Protein 5EM0 (pdb70)

Structure (mmCIF, N/CA/C/O backbone):
data_5EM0
#
_entry.id   5EM0
#
_cell.length_a   58.107
_cell.length_b   59.180
_cell.length_c   32.578
_cell.angle_alpha   90.000
_cell.angle_beta   90.000
_cell.angle_gamma   90.000
#
_symmetry.space_group_name_H-M   'P 21 21 2'
#
loop_
_entity.id
_entity.type
_entity.pdbx_description
1 polymer 'Pollen allergen Art v 4.01'
2 non-polymer '4-(2-HYDROXYETHYL)-1-PIPERAZINE ETHANESULFONIC ACID'
3 non-polymer 'SODIUM ION'
4 water water
#
loop_
_atom_site.group_PDB
_atom_site.id
_atom_site.type_symbol
_atom_site.label_atom_id
_atom_site.label_alt_id
_atom_site.label_comp_id
_atom_site.label_asym_id
_atom_site.label_entity_id
_atom_site.label_seq_id
_atom_site.pdbx_PDB_ins_code
_atom_site.Cartn_x
_atom_site.Cartn_y
_atom_site.Cartn_z
_atom_site.occupancy
_atom_site.B_iso_or_equiv
_atom_site.auth_seq_id
_atom_site.auth_comp_id
_atom_site.auth_asym_id
_atom_site.auth_atom_id
_atom_site.pdbx_PDB_model_num
ATOM 1 N N . SER A 1 2 ? 15.171 -11.509 16.086 1.00 32.83 -1 SER A N 1
ATOM 2 C CA . SER A 1 2 ? 14.186 -11.851 15.013 1.00 28.88 -1 SER A CA 1
ATOM 3 C C . SER A 1 2 ? 14.810 -12.781 13.976 1.00 24.45 -1 SER A C 1
ATOM 4 O O . SER A 1 2 ? 15.990 -12.698 13.671 1.00 28.73 -1 SER A O 1
ATOM 7 N N . GLY A 1 3 ? 13.993 -13.689 13.470 1.00 19.10 0 GLY A N 1
ATOM 8 C CA . GLY A 1 3 ? 14.408 -14.648 12.484 1.00 16.35 0 GLY A CA 1
ATOM 9 C C . GLY A 1 3 ? 13.973 -14.319 11.049 1.00 15.09 0 GLY A C 1
ATOM 10 O O . GLY A 1 3 ? 14.083 -15.177 10.206 1.00 13.55 0 GLY A O 1
ATOM 11 N N . SER A 1 4 ? 13.519 -13.085 10.789 1.00 14.23 2 SER A N 1
ATOM 12 C CA . SER A 1 4 ? 12.960 -12.744 9.476 1.00 14.33 2 SER A CA 1
ATOM 13 C C . SER A 1 4 ? 13.183 -11.291 9.205 1.00 13.48 2 SER A C 1
ATOM 14 O O . SER A 1 4 ? 12.860 -10.412 10.051 1.00 15.20 2 SER A O 1
ATOM 17 N N . TRP A 1 5 ? 13.645 -10.964 7.979 1.00 12.44 3 TRP A N 1
ATOM 18 C CA . TRP A 1 5 ? 13.733 -9.585 7.560 1.00 12.67 3 TRP A CA 1
ATOM 19 C C . TRP A 1 5 ? 12.368 -8.954 7.468 1.00 13.33 3 TRP A C 1
ATOM 20 O O . TRP A 1 5 ? 12.284 -7.737 7.588 1.00 14.00 3 TRP A O 1
ATOM 31 N N . GLN A 1 6 ? 11.325 -9.733 7.274 1.00 14.06 4 GLN A N 1
ATOM 32 C CA . GLN A 1 6 ? 9.977 -9.187 7.250 1.00 15.71 4 GLN A CA 1
ATOM 33 C C . GLN A 1 6 ? 9.593 -8.533 8.563 1.00 15.86 4 GLN A C 1
ATOM 34 O O . GLN A 1 6 ? 8.827 -7.530 8.580 1.00 15.78 4 GLN A O 1
ATOM 40 N N . THR A 1 7 ? 10.099 -9.006 9.693 1.00 17.53 5 THR A N 1
ATOM 41 C CA . THR A 1 7 ? 9.776 -8.391 10.980 1.00 17.75 5 THR A CA 1
ATOM 42 C C . THR A 1 7 ? 10.289 -7.004 11.071 1.00 16.27 5 THR A C 1
ATOM 43 O O . THR A 1 7 ? 9.681 -6.191 11.718 1.00 17.68 5 THR A O 1
ATOM 47 N N . TYR A 1 8 ? 11.455 -6.728 10.479 1.00 15.36 6 TYR A N 1
ATOM 48 C CA . TYR A 1 8 ? 11.980 -5.461 10.472 1.00 15.93 6 TYR A CA 1
ATOM 49 C C . TYR A 1 8 ? 11.081 -4.509 9.729 1.00 15.74 6 TYR A C 1
ATOM 50 O O . TYR A 1 8 ? 10.924 -3.340 10.090 1.00 17.54 6 TYR A O 1
ATOM 59 N N . VAL A 1 9 ? 10.563 -4.953 8.582 1.00 13.91 7 VAL A N 1
ATOM 60 C CA . VAL A 1 9 ? 9.637 -4.104 7.869 1.00 13.66 7 VAL A CA 1
ATOM 61 C C . VAL A 1 9 ? 8.407 -3.825 8.684 1.00 13.43 7 VAL A C 1
ATOM 62 O O . VAL A 1 9 ? 8.007 -2.675 8.851 1.00 14.31 7 VAL A O 1
ATOM 66 N N . ASP A 1 10 ? 7.807 -4.860 9.213 1.00 14.26 8 ASP A N 1
ATOM 67 C CA . ASP A 1 10 ? 6.558 -4.741 9.947 1.00 16.85 8 ASP A CA 1
ATOM 68 C C . ASP A 1 10 ? 6.789 -3.959 11.249 1.00 17.48 8 ASP A C 1
ATOM 69 O O . ASP A 1 10 ? 5.985 -3.053 11.566 1.00 21.65 8 ASP A O 1
ATOM 74 N N . ASP A 1 11 ? 7.837 -4.228 11.998 1.00 16.98 9 ASP A N 1
ATOM 75 C CA A ASP A 1 11 ? 7.874 -3.602 13.298 0.50 18.23 9 ASP A CA 1
ATOM 76 C CA B ASP A 1 11 ? 8.143 -3.689 13.380 0.50 17.92 9 ASP A CA 1
ATOM 77 C C . ASP A 1 11 ? 8.701 -2.305 13.335 1.00 17.82 9 ASP A C 1
ATOM 78 O O . ASP A 1 11 ? 8.567 -1.501 14.321 1.00 19.10 9 ASP A O 1
ATOM 87 N N . HIS A 1 12 ? 9.510 -2.014 12.335 1.00 15.87 10 HIS A N 1
ATOM 88 C CA . HIS A 1 12 ? 10.339 -0.809 12.327 1.00 15.48 10 HIS A CA 1
ATOM 89 C C . HIS A 1 12 ? 9.994 0.161 11.203 1.00 15.11 10 HIS A C 1
ATOM 90 O O . HIS A 1 12 ? 10.379 1.328 11.288 1.00 17.64 10 HIS A O 1
ATOM 97 N N . LEU A 1 13 ? 9.337 -0.270 10.109 1.00 12.21 11 LEU A N 1
ATOM 98 C CA . LEU A 1 13 ? 9.028 0.625 9.016 1.00 11.94 11 LEU A CA 1
ATOM 99 C C . LEU A 1 13 ? 7.535 0.917 8.867 1.00 11.67 11 LEU A C 1
ATOM 100 O O . LEU A 1 13 ? 7.205 2.012 8.575 1.00 12.53 11 LEU A O 1
ATOM 105 N N . MET A 1 14 ? 6.688 -0.089 9.092 1.00 11.73 12 MET A N 1
ATOM 106 C CA . MET A 1 14 ? 5.282 0.025 8.778 1.00 11.95 12 MET A CA 1
ATOM 107 C C . MET A 1 14 ? 4.428 0.236 10.055 1.00 12.85 12 MET A C 1
ATOM 108 O O . MET A 1 14 ? 3.186 0.295 10.007 1.00 15.47 12 MET A O 1
ATOM 123 N N . ASP A 1 16 ? 2.868 2.253 13.491 1.00 15.76 14 ASP A N 1
ATOM 124 C CA . ASP A 1 16 ? 2.252 3.549 13.742 1.00 16.08 14 ASP A CA 1
ATOM 125 C C . ASP A 1 16 ? 3.286 4.564 14.116 1.00 15.99 14 ASP A C 1
ATOM 126 O O . ASP A 1 16 ? 4.050 4.359 15.066 1.00 19.64 14 ASP A O 1
ATOM 131 N N . ILE A 1 17 ? 3.380 5.665 13.380 1.00 15.81 15 ILE A N 1
ATOM 132 C CA . ILE A 1 17 ? 4.439 6.623 13.609 1.00 16.94 15 ILE A CA 1
ATOM 133 C C . ILE A 1 17 ? 4.141 7.508 14.830 1.00 18.29 15 ILE A C 1
ATOM 134 O O . ILE A 1 17 ? 3.213 8.335 14.822 1.00 19.24 15 ILE A O 1
ATOM 139 N N . GLU A 1 18 ? 4.932 7.303 15.878 1.00 20.33 16 GLU A N 1
ATOM 140 C CA . GLU A 1 18 ? 4.827 8.067 17.141 1.00 22.05 16 GLU A CA 1
ATOM 141 C C . GLU A 1 18 ? 3.441 8.103 17.757 1.00 23.96 16 GLU A C 1
ATOM 142 O O . GLU A 1 18 ? 3.111 9.033 18.495 1.00 26.73 16 GLU A O 1
ATOM 148 N N . GLY A 1 19 ? 2.639 7.077 17.528 1.00 23.92 17 GLY A N 1
ATOM 149 C CA . GLY A 1 19 ? 1.279 7.055 18.048 1.00 26.71 17 GLY A CA 1
ATOM 150 C C . GLY A 1 19 ? 0.299 8.045 17.419 1.00 27.73 17 GLY A C 1
ATOM 151 O O . GLY A 1 19 ? -0.797 8.276 17.964 1.00 29.98 17 GLY A O 1
ATOM 152 N N . THR A 1 20 ? 0.626 8.601 16.256 1.00 27.21 18 THR A N 1
ATOM 153 C CA . THR A 1 20 ? -0.246 9.523 15.502 1.00 26.14 18 THR A CA 1
ATOM 154 C C . THR A 1 20 ? -1.348 8.808 14.691 1.00 25.59 18 THR A C 1
ATOM 155 O O . THR A 1 20 ? -2.270 9.476 14.127 1.00 26.00 18 THR A O 1
ATOM 159 N N . GLY A 1 21 ? -1.262 7.477 14.563 1.00 21.84 19 GLY A N 1
ATOM 160 C CA . GLY A 1 21 ? -2.155 6.729 13.710 1.00 20.91 19 GLY A CA 1
ATOM 161 C C . GLY A 1 21 ? -1.770 6.752 12.240 1.00 19.73 19 GLY A C 1
ATOM 162 O O . GLY A 1 21 ? -2.440 6.090 11.428 1.00 23.17 19 GLY A O 1
ATOM 163 N N . GLN A 1 22 ? -0.700 7.481 11.886 1.00 18.23 20 GLN A N 1
ATOM 164 C CA . GLN A 1 22 ? -0.213 7.560 10.519 1.00 17.18 20 GLN A CA 1
ATOM 165 C C . GLN A 1 22 ? 0.863 6.496 10.278 1.00 15.66 20 GLN A C 1
ATOM 166 O O . GLN A 1 22 ? 1.561 6.044 11.179 1.00 16.29 20 GLN A O 1
ATOM 172 N N . HIS A 1 23 ? 0.989 6.094 9.007 1.00 14.88 21 HIS A N 1
ATOM 173 C CA . HIS A 1 23 ? 1.973 5.096 8.594 1.00 13.76 21 HIS A CA 1
ATOM 174 C C . HIS A 1 23 ? 2.586 5.451 7.260 1.00 12.56 21 HIS A C 1
ATOM 175 O O . HIS A 1 23 ? 1.937 6.117 6.451 1.00 12.41 21 HIS A O 1
ATOM 182 N N . LEU A 1 24 ? 3.803 4.960 7.035 1.00 12.06 22 LEU A N 1
ATOM 183 C CA . LEU A 1 24 ? 4.310 4.897 5.671 1.00 11.50 22 LEU A CA 1
ATOM 184 C C . LEU A 1 24 ? 3.308 4.217 4.794 1.00 11.24 22 LEU A C 1
ATOM 185 O O . LEU A 1 24 ? 2.611 3.267 5.218 1.00 12.22 22 LEU A O 1
ATOM 190 N N . THR A 1 25 ? 3.323 4.565 3.505 1.00 10.78 23 THR A N 1
ATOM 191 C CA . THR A 1 25 ? 2.527 3.853 2.501 1.00 10.78 23 THR A CA 1
ATOM 192 C C . THR A 1 25 ? 3.031 2.473 2.268 1.00 10.28 23 THR A C 1
ATOM 193 O O . THR A 1 25 ? 2.291 1.512 2.149 1.00 10.90 23 THR A O 1
ATOM 197 N N . SER A 1 26 ? 4.350 2.385 2.121 1.00 10.26 24 SER A N 1
ATOM 198 C CA . SER A 1 26 ? 5.052 1.129 1.822 1.00 10.11 24 SER A CA 1
ATOM 199 C C . SER A 1 26 ? 6.505 1.238 2.263 1.00 9.87 24 SER A C 1
ATOM 200 O O . SER A 1 26 ? 6.994 2.317 2.521 1.00 10.03 24 SER A O 1
ATOM 203 N N . ALA A 1 27 ? 7.165 0.081 2.265 1.00 9.69 25 ALA A N 1
ATOM 204 C CA . ALA A 1 27 ? 8.579 0.020 2.708 1.00 9.98 25 ALA A CA 1
ATOM 205 C C . ALA A 1 27 ? 9.188 -1.270 2.256 1.00 9.87 25 ALA A C 1
ATOM 206 O O . ALA A 1 27 ? 8.507 -2.249 1.951 1.00 10.09 25 ALA A O 1
ATOM 208 N N . ALA A 1 28 ? 10.506 -1.296 2.240 1.00 9.52 26 ALA A N 1
ATOM 209 C CA . ALA A 1 28 ? 11.248 -2.477 1.824 1.00 9.47 26 ALA A CA 1
ATOM 210 C C . ALA A 1 28 ? 12.678 -2.410 2.369 1.00 9.72 26 ALA A C 1
ATOM 211 O O . ALA A 1 28 ? 13.198 -1.355 2.678 1.00 10.56 26 ALA A O 1
ATOM 213 N N . ILE A 1 29 ? 13.281 -3.582 2.420 1.00 10.02 27 ILE A N 1
ATOM 214 C CA . ILE A 1 29 ? 14.726 -3.731 2.678 1.00 10.12 27 ILE A CA 1
ATOM 215 C C . ILE A 1 29 ? 15.291 -4.572 1.543 1.00 10.16 27 ILE A C 1
ATOM 216 O O . ILE A 1 29 ? 14.848 -5.686 1.308 1.00 10.74 27 ILE A O 1
ATOM 221 N N . PHE A 1 30 ? 16.308 -4.029 0.860 1.00 10.19 28 PHE A N 1
ATOM 222 C CA . PHE A 1 30 ? 17.033 -4.687 -0.254 1.00 10.71 28 PHE A CA 1
ATOM 223 C C . PHE A 1 30 ? 18.428 -4.922 0.145 1.00 11.37 28 PHE A C 1
ATOM 224 O O . PHE A 1 30 ? 19.067 -4.099 0.827 1.00 12.28 28 PHE A O 1
ATOM 232 N N . GLY A 1 31 ? 19.027 -5.988 -0.378 1.00 11.31 29 GLY A N 1
ATOM 233 C CA . GLY A 1 31 ? 20.468 -6.087 -0.348 1.00 12.07 29 GLY A CA 1
ATOM 234 C C . GLY A 1 31 ? 21.088 -5.109 -1.301 1.00 12.94 29 GLY A C 1
ATOM 235 O O . GLY A 1 31 ? 20.463 -4.684 -2.284 1.00 13.98 29 GLY A O 1
ATOM 236 N N . THR A 1 32 ? 22.377 -4.821 -1.099 1.00 14.86 30 THR A N 1
ATOM 237 C CA . THR A 1 32 ? 23.081 -3.931 -2.078 1.00 16.92 30 THR A CA 1
ATOM 238 C C . THR A 1 32 ? 23.247 -4.571 -3.433 1.00 16.50 30 THR A C 1
ATOM 239 O O . THR A 1 32 ? 23.502 -3.821 -4.370 1.00 18.79 30 THR A O 1
ATOM 243 N N . ASP A 1 33 ? 23.007 -5.860 -3.586 1.00 15.25 31 ASP A N 1
ATOM 244 C CA . ASP A 1 33 ? 22.923 -6.497 -4.909 1.00 17.80 31 ASP A CA 1
ATOM 245 C C . ASP A 1 33 ? 21.578 -6.300 -5.615 1.00 16.82 31 ASP A C 1
ATOM 246 O O . ASP A 1 33 ? 21.442 -6.672 -6.808 1.00 19.30 31 ASP A O 1
ATOM 251 N N . GLY A 1 34 ? 20.571 -5.768 -4.910 1.00 15.68 32 GLY A N 1
ATOM 252 C CA . GLY A 1 34 ? 19.240 -5.612 -5.484 1.00 14.85 32 GLY A CA 1
ATOM 253 C C . GLY A 1 34 ? 18.278 -6.736 -5.159 1.00 13.68 32 GLY A C 1
ATOM 254 O O . GLY A 1 34 ? 17.137 -6.695 -5.635 1.00 14.28 32 GLY A O 1
ATOM 255 N N . THR A 1 35 ? 18.627 -7.683 -4.300 1.00 13.17 33 THR A N 1
ATOM 256 C CA . THR A 1 35 ? 17.710 -8.751 -3.889 1.00 14.21 33 THR A CA 1
ATOM 257 C C . THR A 1 35 ? 16.745 -8.178 -2.862 1.00 12.49 33 THR A C 1
ATOM 258 O O . THR A 1 35 ? 17.156 -7.475 -1.940 1.00 12.62 33 THR A O 1
ATOM 262 N N . VAL A 1 36 ? 15.462 -8.507 -2.931 1.00 11.96 34 VAL A N 1
ATOM 263 C CA . VAL A 1 36 ? 14.503 -8.169 -1.887 1.00 12.80 34 VAL A CA 1
ATOM 264 C C . VAL A 1 36 ? 14.705 -9.017 -0.695 1.00 12.28 34 VAL A C 1
ATOM 265 O O . VAL A 1 36 ? 14.538 -10.235 -0.738 1.00 14.14 34 VAL A O 1
ATOM 269 N N . TRP A 1 37 ? 15.038 -8.410 0.456 1.00 11.15 35 TRP A N 1
ATOM 270 C CA . TRP A 1 37 ? 15.048 -9.141 1.722 1.00 11.03 35 TRP A CA 1
ATOM 271 C C . TRP A 1 37 ? 13.654 -9.165 2.298 1.00 10.77 35 TRP A C 1
ATOM 272 O O . TRP A 1 37 ? 13.204 -10.195 2.796 1.00 11.87 35 TRP A O 1
ATOM 283 N N . ALA A 1 38 ? 12.966 -8.037 2.251 1.00 10.78 36 ALA A N 1
ATOM 284 C CA . ALA A 1 38 ? 11.575 -7.966 2.711 1.00 10.69 36 ALA A CA 1
ATOM 285 C C . ALA A 1 38 ? 10.916 -6.737 2.097 1.00 10.53 36 ALA A C 1
ATOM 286 O O . ALA A 1 38 ? 11.554 -5.736 1.847 1.00 11.16 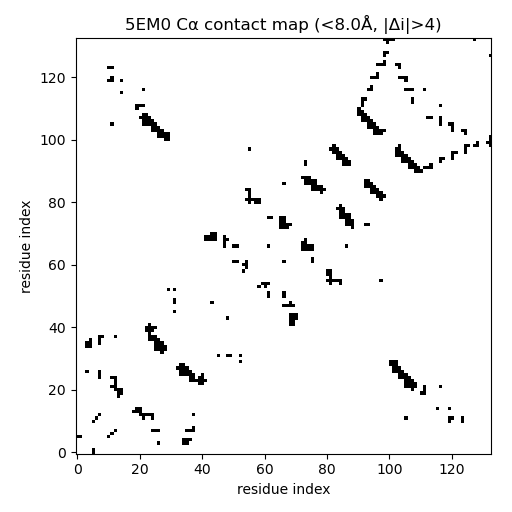36 ALA A O 1
ATOM 288 N N . LYS A 1 39 ? 9.610 -6.797 1.910 1.00 11.36 37 LYS A N 1
ATOM 289 C CA . LYS A 1 39 ? 8.860 -5.644 1.458 1.00 11.09 37 LYS A CA 1
ATOM 290 C C . LYS A 1 39 ? 7.446 -5.703 2.001 1.00 10.95 37 LYS A C 1
ATOM 291 O O . LYS A 1 39 ? 6.925 -6.800 2.167 1.00 12.88 37 LYS A O 1
ATOM 297 N N . SER A 1 40 ? 6.855 -4.568 2.221 1.00 10.42 38 SER A N 1
ATOM 298 C CA . SER A 1 40 ? 5.435 -4.571 2.538 1.00 10.86 38 SER A CA 1
ATOM 299 C C . SER A 1 40 ? 4.652 -5.005 1.346 1.00 10.83 38 SER A C 1
ATOM 300 O O . SER A 1 40 ? 5.057 -4.812 0.187 1.00 11.17 38 SER A O 1
ATOM 303 N N . ALA A 1 41 ? 3.460 -5.557 1.565 1.00 11.89 39 ALA A N 1
ATOM 304 C CA . ALA A 1 41 ? 2.596 -5.941 0.469 1.00 12.75 39 ALA A CA 1
ATOM 305 C C . ALA A 1 41 ? 2.207 -4.767 -0.373 1.00 11.22 39 ALA A C 1
ATOM 306 O O . ALA A 1 41 ? 1.972 -4.918 -1.606 1.00 12.89 39 ALA A O 1
ATOM 308 N N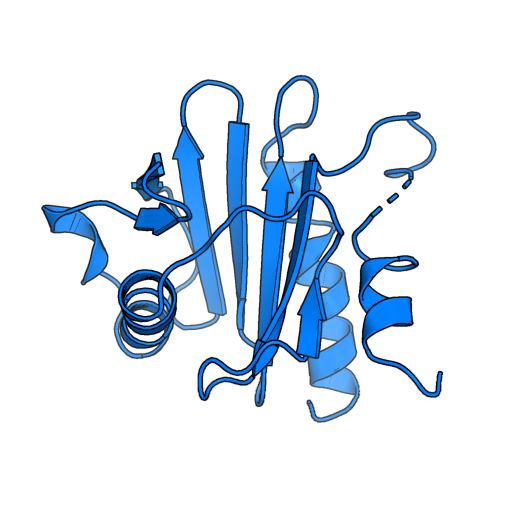 . SER A 1 42 ? 2.188 -3.575 0.181 1.00 11.20 40 SER A N 1
ATOM 309 C CA . SER A 1 42 ? 1.894 -2.358 -0.548 1.00 11.47 40 SER A CA 1
ATOM 310 C C . SER A 1 42 ? 3.036 -1.844 -1.406 1.00 11.03 40 SER A C 1
ATOM 311 O O . SER A 1 42 ? 2.834 -0.889 -2.119 1.00 11.63 40 SER A O 1
ATOM 314 N N . PHE A 1 43 ? 4.242 -2.356 -1.272 1.00 10.41 41 PHE A N 1
ATOM 315 C CA . PHE A 1 43 ? 5.363 -1.831 -2.030 1.00 10.59 41 PHE A CA 1
ATOM 316 C C . PHE A 1 43 ? 5.146 -1.960 -3.528 1.00 12.02 41 PHE A C 1
ATOM 317 O O . PHE A 1 43 ? 4.618 -2.984 -3.965 1.00 12.85 41 PHE A O 1
ATOM 325 N N . PRO A 1 44 ? 5.485 -0.917 -4.310 1.00 11.95 42 PRO A N 1
ATOM 326 C CA . PRO A 1 44 ? 5.196 -0.995 -5.757 1.00 13.07 42 PRO A CA 1
ATOM 327 C C . PRO A 1 44 ? 5.933 -2.111 -6.493 1.00 12.91 42 PRO A C 1
ATOM 328 O O . PRO A 1 44 ? 6.884 -2.673 -6.025 1.00 12.97 42 PRO A O 1
ATOM 332 N N . GLU A 1 45 ? 5.444 -2.309 -7.734 1.00 15.21 43 GLU A N 1
ATOM 333 C CA . GLU A 1 45 ? 6.013 -3.263 -8.640 1.00 15.32 43 GLU A CA 1
ATOM 334 C C . GLU A 1 45 ? 7.292 -2.615 -9.267 1.00 15.87 43 GLU A C 1
ATOM 335 O O . GLU A 1 45 ? 7.361 -2.230 -10.449 1.00 17.27 43 GLU A O 1
ATOM 341 N N . PHE A 1 46 ? 8.344 -2.579 -8.499 1.00 15.50 44 PHE A N 1
ATOM 342 C CA . PHE A 1 46 ? 9.657 -2.072 -8.889 1.00 15.98 44 PHE A CA 1
ATOM 343 C C . PHE A 1 46 ? 10.254 -2.921 -10.027 1.00 14.48 44 PHE A C 1
ATOM 344 O O . PHE A 1 46 ? 10.013 -4.102 -10.160 1.00 15.74 44 PHE A O 1
ATOM 352 N N . LYS A 1 47 ? 11.165 -2.293 -10.789 1.00 15.31 45 LYS A N 1
ATOM 353 C CA . LYS A 1 47 ? 11.914 -2.936 -11.872 1.00 15.13 45 LYS A CA 1
ATOM 354 C C . LYS A 1 47 ? 13.372 -2.919 -11.515 1.00 13.99 45 LYS A C 1
ATOM 355 O O . LYS A 1 47 ? 13.864 -2.033 -10.838 1.00 13.68 45 LYS A O 1
ATOM 361 N N . PRO A 1 48 ? 14.153 -3.873 -12.025 1.00 15.28 46 PRO A N 1
ATOM 362 C CA . PRO A 1 48 ? 15.569 -3.965 -11.638 1.00 15.43 46 PRO A CA 1
ATOM 363 C C . PRO A 1 48 ? 16.391 -2.766 -12.035 1.00 15.42 46 PRO A C 1
ATOM 364 O O . PRO A 1 48 ? 17.342 -2.439 -11.301 1.00 15.75 46 PRO A O 1
ATOM 368 N N . ASN A 1 49 ? 16.102 -2.116 -13.157 1.00 15.67 47 ASN A N 1
ATOM 369 C CA . ASN A 1 49 ? 16.840 -0.900 -13.491 1.00 15.44 47 ASN A CA 1
ATOM 370 C C . ASN A 1 49 ? 16.640 0.233 -12.496 1.00 14.35 47 ASN A C 1
ATOM 371 O O . ASN A 1 49 ? 17.532 1.046 -12.298 1.00 15.55 47 ASN A O 1
ATOM 376 N N . GLU A 1 50 ? 15.467 0.258 -11.833 1.00 13.49 48 GLU A N 1
ATOM 377 C CA . GLU A 1 50 ? 15.173 1.286 -10.881 1.00 13.48 48 GLU A CA 1
ATOM 378 C C . GLU A 1 50 ? 16.059 1.091 -9.613 1.00 12.24 48 GLU A C 1
ATOM 379 O O . GLU A 1 50 ? 16.591 2.064 -9.082 1.00 12.93 48 GLU A O 1
ATOM 385 N N . ILE A 1 51 ? 16.138 -0.150 -9.164 1.00 11.98 49 ILE A N 1
ATOM 386 C CA . ILE A 1 51 ? 16.957 -0.444 -8.017 1.00 12.58 49 ILE A CA 1
ATOM 387 C C . ILE A 1 51 ? 18.433 -0.225 -8.331 1.00 12.21 49 ILE A C 1
ATOM 388 O O . ILE A 1 51 ? 19.194 0.363 -7.556 1.00 12.79 49 ILE A O 1
ATOM 393 N N . ASP A 1 52 ? 18.858 -0.608 -9.550 1.00 12.36 50 ASP A N 1
ATOM 394 C CA . ASP A 1 52 ? 20.239 -0.406 -9.947 1.00 12.55 50 ASP A CA 1
ATOM 395 C C . ASP A 1 52 ? 20.583 1.063 -10.010 1.00 13.23 50 ASP A C 1
ATOM 396 O O . ASP A 1 52 ? 21.743 1.432 -9.716 1.00 14.01 50 ASP A O 1
ATOM 401 N N . ALA A 1 53 ? 19.658 1.928 -10.419 1.00 12.92 51 ALA A N 1
ATOM 402 C CA . ALA A 1 53 ? 19.901 3.380 -10.495 1.00 13.76 51 ALA A CA 1
ATOM 403 C C . ALA A 1 53 ? 20.158 3.927 -9.117 1.00 13.61 51 ALA A C 1
ATOM 404 O O . ALA A 1 53 ? 20.954 4.851 -8.886 1.00 14.39 51 ALA A O 1
ATOM 406 N N . ILE A 1 54 ? 19.435 3.405 -8.104 1.00 13.10 52 ILE A N 1
ATOM 407 C CA A ILE A 1 54 ? 19.594 3.843 -6.728 0.50 12.37 52 ILE A CA 1
ATOM 408 C CA B ILE A 1 54 ? 19.599 3.782 -6.695 0.50 13.60 52 ILE A CA 1
ATOM 409 C C . ILE A 1 54 ? 20.935 3.349 -6.163 1.00 12.86 52 ILE A C 1
ATOM 410 O O . ILE A 1 54 ? 21.647 4.090 -5.472 1.00 13.60 52 ILE A O 1
ATOM 419 N N . ILE A 1 55 ? 21.281 2.096 -6.443 1.00 13.10 53 ILE A N 1
ATOM 420 C CA . ILE A 1 55 ? 22.614 1.585 -6.061 1.00 14.36 53 ILE A CA 1
ATOM 421 C C . ILE A 1 55 ? 23.739 2.487 -6.635 1.00 14.57 53 ILE A C 1
ATOM 422 O O . ILE A 1 55 ? 24.691 2.840 -5.910 1.00 15.38 53 ILE A O 1
ATOM 427 N N . LYS A 1 56 ? 23.610 2.859 -7.893 1.00 14.05 54 LYS A N 1
ATOM 428 C CA . LYS A 1 56 ? 24.558 3.768 -8.531 1.00 14.81 54 LYS A CA 1
ATOM 429 C C . LYS A 1 56 ? 24.621 5.109 -7.847 1.00 15.03 54 LYS A C 1
ATOM 430 O O . LYS A 1 56 ? 25.709 5.621 -7.583 1.00 16.04 54 LYS A O 1
ATOM 436 N N . GLU A 1 57 ? 23.468 5.663 -7.478 1.00 14.11 55 GLU A N 1
ATOM 437 C CA . GLU A 1 57 ? 23.392 6.947 -6.822 1.00 15.01 55 GLU A CA 1
ATOM 438 C C . GLU A 1 57 ? 24.063 6.950 -5.464 1.00 14.85 55 GLU A C 1
ATOM 439 O O . GLU A 1 57 ? 24.652 7.966 -5.092 1.00 15.89 55 GLU A O 1
ATOM 445 N N . PHE A 1 58 ? 23.965 5.869 -4.696 1.00 13.98 56 PHE A N 1
ATOM 446 C CA . PHE A 1 58 ? 24.693 5.780 -3.454 1.00 15.55 56 PHE A CA 1
ATOM 447 C C . PHE A 1 58 ? 26.218 5.735 -3.708 1.00 16.36 56 PHE A C 1
ATOM 448 O O . PHE A 1 58 ? 26.973 6.248 -2.847 1.00 18.80 56 PHE A O 1
ATOM 456 N N . ASN A 1 59 ? 26.664 5.134 -4.820 1.00 17.52 57 ASN A N 1
ATOM 457 C CA . ASN A 1 59 ? 28.109 5.035 -5.107 1.00 19.54 57 ASN A CA 1
ATOM 458 C C . ASN A 1 59 ? 28.618 6.363 -5.591 1.00 20.05 57 ASN A C 1
ATOM 459 O O . ASN A 1 59 ? 29.806 6.711 -5.320 1.00 21.91 57 ASN A O 1
ATOM 464 N N . GLU A 1 60 ? 27.810 7.129 -6.273 1.00 18.73 58 GLU A N 1
ATOM 465 C CA . GLU A 1 60 ? 28.179 8.412 -6.775 1.00 20.54 58 GLU A CA 1
ATOM 466 C C . GLU A 1 60 ? 26.988 9.323 -6.914 1.00 18.17 58 GLU A C 1
ATOM 467 O O . GLU A 1 60 ? 26.199 9.243 -7.840 1.00 18.04 58 GLU A O 1
ATOM 473 N N . ALA A 1 61 ? 26.834 10.220 -5.958 1.00 18.44 59 ALA A N 1
ATOM 474 C CA . ALA A 1 61 ? 25.675 11.066 -5.905 1.00 18.43 59 ALA A CA 1
ATOM 475 C C . ALA A 1 61 ? 25.623 11.984 -7.101 1.00 18.21 59 ALA A C 1
ATOM 476 O O . ALA A 1 61 ? 26.680 12.358 -7.638 1.00 19.03 59 ALA A O 1
ATOM 478 N N . GLY A 1 62 ? 24.427 12.342 -7.535 1.00 17.93 60 GLY A N 1
ATOM 479 C CA . GLY A 1 62 ? 24.223 13.243 -8.674 1.00 19.90 60 GLY A CA 1
ATOM 480 C C . GLY A 1 62 ? 23.851 12.591 -9.980 1.00 19.11 60 GLY A C 1
ATOM 481 O O . GLY A 1 62 ? 23.576 13.298 -10.960 1.00 21.91 60 GLY A O 1
ATOM 482 N N . GLN A 1 63 ? 23.890 11.272 -10.050 1.00 18.44 61 GLN A N 1
ATOM 483 C CA . GLN A 1 63 ? 23.607 10.534 -11.300 1.00 18.83 61 GLN A CA 1
ATOM 484 C C . GLN A 1 63 ? 22.159 10.409 -11.655 1.00 19.41 61 GLN A C 1
ATOM 485 O O . GLN A 1 63 ? 21.820 10.332 -12.838 1.00 21.51 61 GLN A O 1
ATOM 491 N N . LEU A 1 64 ? 21.264 10.438 -10.657 1.00 18.10 62 LEU A N 1
ATOM 492 C CA . LEU A 1 64 ? 19.825 10.402 -10.940 1.00 17.49 62 LEU A CA 1
ATOM 493 C C . LEU A 1 64 ? 19.306 11.697 -11.556 1.00 18.67 62 LEU A C 1
ATOM 494 O O . LEU A 1 64 ? 18.264 11.712 -12.205 1.00 18.62 62 LEU A O 1
ATOM 499 N N . ALA A 1 65 ? 20.004 12.791 -11.316 1.00 18.10 63 ALA A N 1
ATOM 500 C CA . ALA A 1 65 ? 19.457 14.108 -11.611 1.00 19.64 63 ALA A CA 1
ATOM 501 C C . ALA A 1 65 ? 18.830 14.321 -13.019 1.00 21.37 63 ALA A C 1
ATOM 502 O O . ALA A 1 65 ? 17.747 14.923 -13.147 1.00 22.83 63 ALA A O 1
ATOM 504 N N . PRO A 1 66 ? 19.485 13.859 -14.116 1.00 22.08 64 PRO A N 1
ATOM 505 C CA . PRO A 1 66 ? 18.887 14.158 -15.404 1.00 23.38 64 PRO A CA 1
ATOM 506 C C . PRO A 1 66 ? 17.566 13.478 -15.700 1.00 24.70 64 PRO A C 1
ATOM 507 O O . PRO A 1 66 ? 16.777 13.930 -16.542 1.00 27.91 64 PRO A O 1
ATOM 511 N N . THR A 1 67 ? 17.333 12.357 -15.035 1.00 20.79 65 THR A N 1
ATOM 512 C CA . THR A 1 67 ? 16.179 11.522 -15.308 1.00 22.53 65 THR A CA 1
ATOM 513 C C . THR A 1 67 ? 15.119 11.576 -14.210 1.00 20.13 65 THR A C 1
ATOM 514 O O . THR A 1 67 ? 13.942 11.516 -14.504 1.00 21.34 65 THR A O 1
ATOM 518 N N . GLY A 1 68 ? 15.535 11.642 -12.939 1.00 17.16 66 GLY A N 1
ATOM 519 C CA . GLY A 1 68 ? 14.615 11.430 -11.824 1.00 15.64 66 GLY A CA 1
ATOM 520 C C . GLY A 1 68 ? 14.844 10.084 -11.185 1.00 14.40 66 GLY A C 1
ATOM 521 O O . GLY A 1 68 ? 15.581 9.228 -11.682 1.00 15.59 66 GLY A O 1
ATOM 522 N N . LEU A 1 69 ? 14.130 9.872 -10.101 1.00 13.42 67 LEU A N 1
ATOM 523 C CA . LEU A 1 69 ? 14.188 8.653 -9.342 1.00 12.92 67 LEU A CA 1
ATOM 524 C C . LEU A 1 69 ? 12.871 7.929 -9.691 1.00 13.20 67 LEU A C 1
ATOM 525 O O . LEU A 1 69 ? 11.797 8.323 -9.232 1.00 13.46 67 LEU A O 1
ATOM 530 N N . PHE A 1 70 ? 12.976 6.823 -10.391 1.00 12.61 68 PHE A N 1
ATOM 531 C CA . PHE A 1 70 ? 11.812 6.059 -10.798 1.00 12.38 68 PHE A CA 1
ATOM 532 C C . PHE A 1 70 ? 11.643 4.850 -9.872 1.00 12.65 68 PHE A C 1
ATOM 533 O O . PHE A 1 70 ? 12.593 4.204 -9.496 1.00 13.55 68 PHE A O 1
ATOM 541 N N . LEU A 1 71 ? 1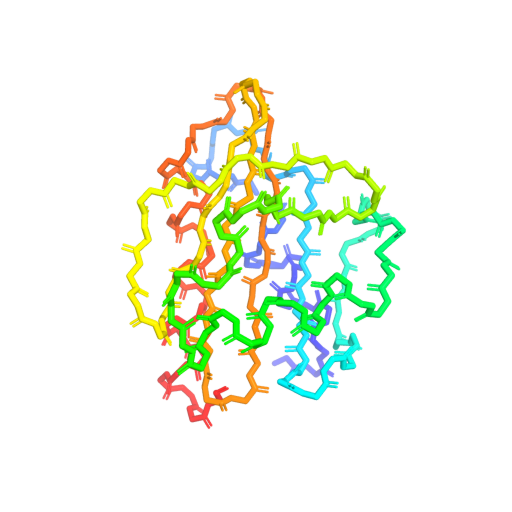0.410 4.566 -9.501 1.00 12.71 69 LEU A N 1
ATOM 542 C CA . LEU A 1 71 ? 10.121 3.378 -8.702 1.00 13.86 69 LEU A CA 1
ATOM 543 C C . LEU A 1 71 ? 8.727 2.916 -9.037 1.00 13.15 69 LEU A C 1
ATOM 544 O O . LEU A 1 71 ? 7.779 3.679 -8.897 1.00 14.05 69 LEU A O 1
ATOM 549 N N . GLY A 1 72 ? 8.614 1.702 -9.544 1.00 12.89 70 GLY A N 1
ATOM 550 C CA . GLY A 1 72 ? 7.335 1.243 -10.009 1.00 14.94 70 GLY A CA 1
ATOM 551 C C . GLY A 1 72 ? 6.808 2.076 -11.187 1.00 15.10 70 GLY A C 1
ATOM 552 O O . GLY A 1 72 ? 5.597 2.146 -11.396 1.00 17.47 70 GLY A O 1
ATOM 553 N N . GLY A 1 73 ? 7.705 2.631 -11.989 1.00 15.26 71 GLY A N 1
ATOM 554 C CA . GLY A 1 73 ? 7.320 3.472 -13.131 1.00 15.65 71 GLY A CA 1
ATOM 555 C C . GLY A 1 73 ? 6.963 4.897 -12.787 1.00 16.67 71 GLY A C 1
ATOM 556 O O . GLY A 1 73 ? 6.768 5.732 -13.666 1.00 18.22 71 GLY A O 1
ATOM 557 N N . ALA A 1 74 ? 6.818 5.208 -11.506 1.00 16.59 72 ALA A N 1
ATOM 558 C CA . ALA A 1 74 ? 6.466 6.551 -11.010 1.00 15.39 72 ALA A CA 1
ATOM 559 C C . ALA A 1 74 ? 7.701 7.379 -10.863 1.00 14.38 72 ALA A C 1
ATOM 560 O O . ALA A 1 74 ? 8.735 6.866 -10.381 1.00 14.47 72 ALA A O 1
ATOM 562 N N . LYS A 1 75 ? 7.662 8.639 -11.259 1.00 13.48 73 LYS A N 1
ATOM 563 C CA . LYS A 1 75 ? 8.817 9.498 -11.218 1.00 14.11 73 LYS A CA 1
ATOM 564 C C . LYS A 1 75 ? 8.777 10.386 -9.979 1.00 13.42 73 LYS A C 1
ATOM 565 O O . LYS A 1 75 ? 7.873 11.173 -9.805 1.00 14.55 73 LYS A O 1
ATOM 571 N N . TYR A 1 76 ? 9.810 10.301 -9.158 1.00 12.29 74 TYR A N 1
ATOM 572 C CA . TYR A 1 76 ? 10.062 11.215 -8.041 1.00 12.73 74 TYR A CA 1
ATOM 573 C C . TYR A 1 76 ? 11.182 12.174 -8.442 1.00 11.87 74 TYR A C 1
ATOM 574 O O . TYR A 1 76 ? 12.181 11.765 -9.067 1.00 13.39 74 TYR A O 1
ATOM 583 N N . MET A 1 77 ? 11.024 13.435 -8.062 1.00 11.98 75 MET A N 1
ATOM 584 C CA . MET A 1 77 ? 12.104 14.416 -8.217 1.00 12.21 75 MET A CA 1
ATOM 585 C C . MET 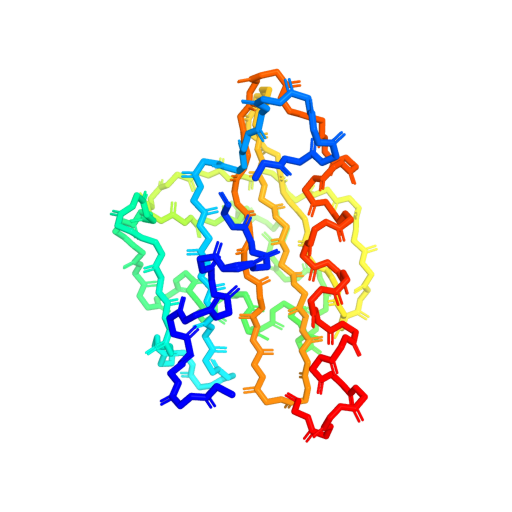A 1 77 ? 13.070 14.267 -7.050 1.00 11.12 75 MET A C 1
ATOM 586 O O . MET A 1 77 ? 12.643 14.238 -5.892 1.00 12.02 75 MET A O 1
ATOM 591 N N . VAL A 1 78 ? 14.359 14.185 -7.310 1.00 11.47 76 VAL A N 1
ATOM 592 C CA . VAL A 1 78 ? 15.334 14.098 -6.251 1.00 11.17 76 VAL A CA 1
ATOM 593 C C . VAL A 1 78 ? 15.301 15.382 -5.455 1.00 11.56 76 VAL A C 1
ATOM 594 O O . VAL A 1 78 ? 15.266 16.499 -5.963 1.00 12.33 76 VAL A O 1
ATOM 598 N N . ILE A 1 79 ? 15.357 15.218 -4.130 1.00 12.15 77 ILE A N 1
ATOM 599 C CA . ILE A 1 79 ? 15.490 16.333 -3.180 1.00 12.59 77 ILE A CA 1
ATOM 600 C C . ILE A 1 79 ? 16.736 16.073 -2.323 1.00 12.83 77 ILE A C 1
ATOM 601 O O . ILE A 1 79 ? 17.384 15.040 -2.418 1.00 14.36 77 ILE A O 1
ATOM 606 N N . GLN A 1 80 ? 17.076 17.071 -1.499 1.00 13.15 78 GLN A N 1
ATOM 607 C CA . GLN A 1 80 ? 18.313 17.044 -0.806 1.00 14.18 78 GLN A CA 1
ATOM 608 C C . GLN A 1 80 ? 18.486 15.780 0.044 1.00 12.76 78 GLN A C 1
ATOM 609 O O . GLN A 1 80 ? 17.652 15.526 0.900 1.00 13.48 78 GLN A O 1
ATOM 615 N N . GLY A 1 81 ? 19.595 15.115 -0.140 1.00 13.76 79 GLY A N 1
ATOM 616 C CA . GLY A 1 81 ? 19.975 13.900 0.568 1.00 13.28 79 GLY A CA 1
ATOM 617 C C . GLY A 1 81 ? 21.341 14.043 1.223 1.00 13.30 79 GLY A C 1
ATOM 618 O O . GLY A 1 81 ? 21.752 15.172 1.521 1.00 15.30 79 GLY A O 1
ATOM 619 N N . GLU A 1 82 ? 21.978 12.932 1.453 1.00 12.83 80 GLU A N 1
ATOM 620 C CA . GLU A 1 82 ? 23.335 12.874 2.040 1.00 13.73 80 GLU A CA 1
ATOM 621 C C . GLU A 1 82 ? 24.134 11.894 1.250 1.00 12.95 80 GLU A C 1
ATOM 622 O O . GLU A 1 82 ? 23.876 10.705 1.262 1.00 12.67 80 GLU A O 1
ATOM 628 N N . ALA A 1 83 ? 25.158 12.365 0.526 1.00 13.83 81 ALA A N 1
ATOM 629 C CA . ALA A 1 83 ? 25.858 11.528 -0.428 1.00 14.49 81 ALA A CA 1
ATOM 630 C C . ALA A 1 83 ? 26.360 10.264 0.185 1.00 14.98 81 ALA A C 1
ATOM 631 O O . ALA A 1 83 ? 27.031 10.305 1.248 1.00 15.17 81 ALA A O 1
ATOM 633 N N . GLY A 1 84 ? 26.118 9.140 -0.441 1.00 14.82 82 GLY A N 1
ATOM 634 C CA . GLY A 1 84 ? 26.546 7.877 0.024 1.00 16.53 82 GLY A CA 1
ATOM 635 C C . GLY A 1 84 ? 25.757 7.258 1.095 1.00 16.15 82 GLY A C 1
ATOM 636 O O . GLY A 1 84 ? 25.996 6.087 1.381 1.00 19.66 82 GLY A O 1
ATOM 637 N N . ALA A 1 85 ? 24.773 7.967 1.644 1.00 14.95 83 ALA A N 1
ATOM 638 C CA . ALA A 1 85 ? 24.055 7.542 2.853 1.00 14.54 83 ALA A CA 1
ATOM 639 C C . ALA A 1 85 ? 22.529 7.609 2.724 1.00 13.52 83 ALA A C 1
ATOM 640 O O . ALA A 1 85 ? 21.862 6.695 3.149 1.00 13.31 83 ALA A O 1
ATOM 642 N N . VAL A 1 86 ? 22.012 8.713 2.224 1.00 12.58 84 VAL A N 1
ATOM 643 C CA . VAL A 1 86 ? 20.532 8.882 2.142 1.00 11.71 84 VAL A CA 1
ATOM 644 C C . VAL A 1 86 ? 20.204 9.482 0.796 1.00 11.48 84 VAL A C 1
ATOM 645 O O . VAL A 1 86 ? 20.775 10.481 0.379 1.00 12.21 84 VAL A O 1
ATOM 649 N N . ILE A 1 87 ? 19.189 8.927 0.140 1.00 10.52 85 ILE A N 1
ATOM 650 C CA . ILE A 1 87 ? 18.598 9.445 -1.100 1.00 10.43 85 ILE A CA 1
ATOM 651 C C . ILE A 1 87 ? 17.140 9.725 -0.821 1.00 10.89 85 ILE A C 1
ATOM 652 O O . ILE A 1 87 ? 16.443 8.937 -0.187 1.00 11.35 85 ILE A O 1
ATOM 657 N N . ARG A 1 88 ? 16.668 10.882 -1.219 1.00 10.68 86 ARG A N 1
ATOM 658 C CA . ARG A 1 88 ? 15.295 11.300 -1.023 1.00 11.19 86 ARG A CA 1
ATOM 659 C C . ARG A 1 88 ? 14.696 11.782 -2.328 1.00 11.27 86 ARG A C 1
ATOM 660 O O . ARG A 1 88 ? 15.370 12.418 -3.163 1.00 12.05 86 ARG A O 1
ATOM 668 N N . GLY A 1 89 ? 13.398 11.607 -2.501 1.00 11.42 87 GLY A N 1
ATOM 669 C CA . GLY A 1 89 ? 12.633 12.113 -3.644 1.00 11.27 87 GLY A CA 1
ATOM 670 C C . GLY A 1 89 ? 11.249 12.529 -3.250 1.00 11.11 87 GLY A C 1
ATOM 671 O O . GLY A 1 89 ? 10.719 12.111 -2.191 1.00 12.35 87 GLY A O 1
ATOM 672 N N . LYS A 1 90 ? 10.637 13.350 -4.089 1.00 11.77 88 LYS A N 1
ATOM 673 C CA . LYS A 1 90 ? 9.323 13.910 -3.886 1.00 12.69 88 LYS A CA 1
ATOM 674 C C . LYS A 1 90 ? 8.433 13.675 -5.078 1.00 12.50 88 LYS A C 1
ATOM 675 O O . LYS A 1 90 ? 8.888 13.724 -6.248 1.00 13.29 88 LYS A O 1
ATOM 681 N N . LYS A 1 91 ? 7.146 13.468 -4.828 1.00 12.59 89 LYS A N 1
ATOM 682 C CA . LYS A 1 91 ? 6.150 13.391 -5.888 1.00 14.32 89 LYS A CA 1
ATOM 683 C C . LYS A 1 91 ? 4.859 13.948 -5.255 1.00 15.06 89 LYS A C 1
ATOM 684 O O . LYS A 1 91 ? 4.178 13.281 -4.489 1.00 14.73 89 LYS A O 1
ATOM 690 N N . GLY A 1 92 ? 4.616 15.224 -5.528 1.00 15.89 90 GLY A N 1
ATOM 691 C CA . GLY A 1 92 ? 3.463 15.875 -4.918 1.00 15.92 90 GLY A CA 1
ATOM 692 C C . GLY A 1 92 ? 3.616 15.954 -3.419 1.00 15.45 90 GLY A C 1
ATOM 693 O O . GLY A 1 92 ? 4.669 16.251 -2.904 1.00 16.22 90 GLY A O 1
ATOM 694 N N . ALA A 1 93 ? 2.555 15.612 -2.699 1.00 15.67 91 ALA A N 1
ATOM 695 C CA . ALA A 1 93 ? 2.553 15.531 -1.239 1.00 15.65 91 ALA A CA 1
ATOM 696 C C . ALA A 1 93 ? 3.097 14.211 -0.695 1.00 15.05 91 ALA A C 1
ATOM 697 O O . ALA A 1 93 ? 2.935 13.906 0.523 1.00 17.95 91 ALA A O 1
ATOM 699 N N . GLY A 1 94 ? 3.684 13.383 -1.540 1.00 13.00 92 GLY A N 1
ATOM 700 C CA . GLY A 1 94 ? 4.326 12.175 -1.090 1.00 12.62 92 GLY A CA 1
ATOM 701 C C . GLY A 1 94 ? 5.777 12.141 -1.523 1.00 11.53 92 GLY A C 1
ATOM 702 O O . GLY A 1 94 ? 6.309 13.123 -2.073 1.00 12.34 92 GLY A O 1
ATOM 703 N N . GLY A 1 95 ? 6.446 11.037 -1.227 1.00 11.33 93 GLY A N 1
ATOM 704 C CA . GLY A 1 95 ? 7.847 10.932 -1.518 1.00 10.89 93 GLY A CA 1
ATOM 705 C C . GLY A 1 95 ? 8.430 9.621 -1.063 1.00 10.65 93 GLY A C 1
ATOM 706 O O . GLY A 1 95 ? 7.725 8.682 -0.734 1.00 11.69 93 GLY A O 1
ATOM 707 N N . ILE A 1 96 ? 9.744 9.561 -1.122 1.00 11.41 94 ILE A N 1
ATOM 708 C CA . ILE A 1 96 ? 10.521 8.354 -0.896 1.00 11.53 94 ILE A CA 1
ATOM 709 C C . ILE A 1 96 ? 11.793 8.724 -0.161 1.00 11.41 94 ILE A C 1
ATOM 710 O O . ILE A 1 96 ? 12.396 9.767 -0.416 1.00 12.31 94 ILE A O 1
ATOM 715 N N . CYS A 1 97 ? 12.235 7.879 0.767 1.00 10.99 95 CYS A N 1
ATOM 716 C CA . CYS A 1 97 ? 13.519 8.001 1.407 1.00 1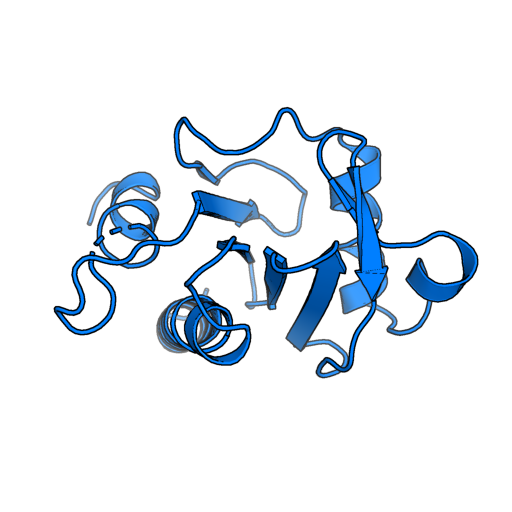2.28 95 CYS A CA 1
ATOM 717 C C . CYS A 1 97 ? 14.193 6.680 1.490 1.00 11.21 95 CYS A C 1
ATOM 718 O O . CYS A 1 97 ? 13.563 5.657 1.716 1.00 11.19 95 CYS A O 1
ATOM 721 N N . ILE A 1 98 ? 15.493 6.679 1.249 1.00 11.27 96 ILE A N 1
ATOM 722 C CA . ILE A 1 98 ? 16.265 5.451 1.135 1.00 10.96 96 ILE A CA 1
ATOM 723 C C . ILE A 1 98 ? 17.565 5.641 1.884 1.00 10.83 96 ILE A C 1
ATOM 724 O O . ILE A 1 98 ? 18.313 6.579 1.605 1.00 12.28 96 ILE A O 1
ATOM 729 N N . LYS A 1 99 ? 17.869 4.762 2.839 1.00 10.43 97 LYS A N 1
ATOM 730 C CA . LYS A 1 99 ? 19.082 4.805 3.646 1.00 11.55 97 LYS A CA 1
ATOM 731 C C . LYS A 1 99 ? 19.919 3.600 3.346 1.00 10.97 97 LYS A C 1
ATOM 732 O O . LYS A 1 99 ? 19.496 2.463 3.397 1.00 11.45 97 LYS A O 1
ATOM 738 N N . LYS A 1 100 ? 21.207 3.856 3.072 1.00 11.73 98 LYS A N 1
ATOM 739 C CA . LYS A 1 100 ? 22.202 2.838 2.806 1.00 13.62 98 LYS A CA 1
ATOM 740 C C . LYS A 1 100 ? 22.849 2.320 4.107 1.00 13.12 98 LYS A C 1
ATOM 741 O O . LYS A 1 100 ? 23.126 3.129 5.043 1.00 15.86 98 LYS A O 1
ATOM 747 N N . THR A 1 101 ? 23.034 1.039 4.224 1.00 11.69 99 THR A N 1
ATOM 748 C CA . THR A 1 101 ? 23.813 0.438 5.292 1.00 12.16 99 THR A CA 1
ATOM 749 C C . THR A 1 101 ? 24.953 -0.306 4.670 1.00 12.55 99 THR A C 1
ATOM 750 O O . THR A 1 101 ? 25.225 -0.188 3.462 1.00 14.05 99 THR A O 1
ATOM 754 N N . GLY A 1 102 ? 25.741 -1.057 5.442 1.00 12.09 100 GLY A N 1
ATOM 755 C CA . GLY A 1 102 ? 26.861 -1.724 4.833 1.00 12.86 100 GLY A CA 1
ATOM 756 C C . GLY A 1 102 ? 26.459 -2.749 3.802 1.00 13.15 100 GLY A C 1
ATOM 757 O O . GLY A 1 102 ? 27.154 -2.902 2.778 1.00 15.62 100 GLY A O 1
ATOM 758 N N . GLN A 1 103 ? 25.374 -3.443 4.064 1.00 13.41 101 GLN A N 1
ATOM 759 C CA . GLN A 1 103 ? 24.937 -4.533 3.236 1.00 13.51 101 GLN A CA 1
ATOM 760 C C . GLN A 1 103 ? 23.543 -4.377 2.600 1.00 12.86 101 GLN A C 1
ATOM 761 O O . GLN A 1 103 ? 23.119 -5.252 1.838 1.00 13.70 101 GLN A O 1
ATOM 767 N N . ALA A 1 104 ? 22.832 -3.310 2.952 1.00 12.48 102 ALA A N 1
ATOM 768 C CA . ALA A 1 104 ? 21.425 -3.209 2.596 1.00 12.30 102 ALA A CA 1
ATOM 769 C C . ALA A 1 104 ? 21.064 -1.786 2.296 1.00 11.63 102 ALA A C 1
ATOM 770 O O . ALA A 1 104 ? 21.863 -0.841 2.427 1.00 13.06 102 ALA A O 1
ATOM 772 N N . MET A 1 105 ? 19.816 -1.624 1.818 1.00 11.02 103 MET A N 1
ATOM 773 C CA . MET A 1 105 ? 19.198 -0.358 1.526 1.00 10.92 103 MET A CA 1
ATOM 774 C C . MET A 1 105 ? 17.788 -0.410 2.128 1.00 10.75 103 MET A C 1
ATOM 775 O O . MET A 1 105 ? 17.037 -1.351 1.802 1.00 11.52 103 MET A O 1
ATOM 780 N N . VAL A 1 106 ? 17.426 0.572 2.914 1.00 10.21 104 VAL A N 1
ATOM 781 C CA . VAL A 1 106 ? 16.151 0.652 3.618 1.00 10.07 104 VAL A CA 1
ATOM 782 C C . VAL A 1 106 ? 15.331 1.690 2.864 1.00 10.33 104 VAL A C 1
ATOM 783 O O . VAL A 1 106 ? 15.699 2.823 2.775 1.00 10.78 104 VAL A O 1
ATOM 787 N N . PHE A 1 107 ? 14.162 1.281 2.363 1.00 9.85 105 PHE A N 1
ATOM 788 C CA . PHE A 1 107 ? 13.234 2.120 1.605 1.00 9.73 105 PHE A CA 1
ATOM 789 C C . PHE A 1 107 ? 11.975 2.439 2.404 1.00 10.48 105 PHE A C 1
ATOM 790 O O . PHE A 1 107 ? 11.359 1.513 2.981 1.00 10.27 105 PHE A O 1
ATOM 798 N N . GLY A 1 108 ? 11.548 3.687 2.323 1.00 10.14 106 GLY A N 1
ATOM 799 C CA . GLY A 1 108 ? 10.241 4.091 2.815 1.00 10.34 106 GLY A CA 1
ATOM 800 C C . GLY A 1 108 ? 9.571 4.993 1.838 1.00 10.45 106 GLY A C 1
ATOM 801 O O . GLY A 1 108 ? 10.201 5.907 1.280 1.00 11.47 106 GLY A O 1
ATOM 802 N N . ILE A 1 109 ? 8.265 4.802 1.613 1.00 9.94 107 ILE A N 1
ATOM 803 C CA . ILE A 1 109 ? 7.467 5.642 0.723 1.00 10.42 107 ILE A CA 1
ATOM 804 C C . ILE A 1 109 ? 6.308 6.193 1.523 1.00 10.73 107 ILE A C 1
ATOM 805 O O . ILE A 1 109 ? 5.649 5.461 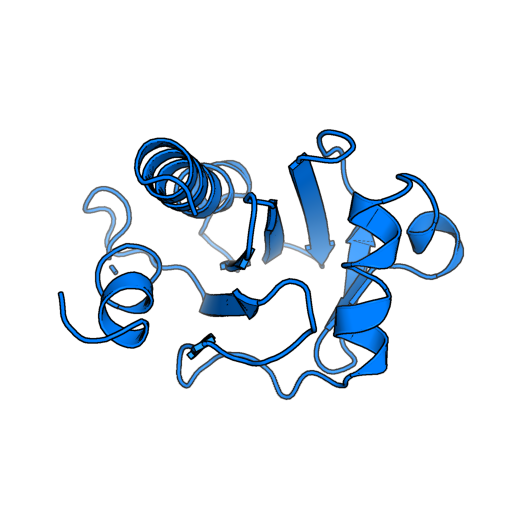2.291 1.00 10.71 107 ILE A O 1
ATOM 810 N N . TYR A 1 110 ? 6.070 7.461 1.390 1.00 10.68 108 TYR A N 1
ATOM 811 C CA . TYR A 1 110 ? 5.024 8.168 2.195 1.00 12.12 108 TYR A CA 1
ATOM 812 C C . TYR A 1 110 ? 4.118 8.999 1.313 1.00 11.36 108 TYR A C 1
ATOM 813 O O . TYR A 1 110 ? 4.451 9.310 0.160 1.00 12.09 108 TYR A O 1
ATOM 822 N N . ASP A 1 111 ? 2.965 9.314 1.850 1.00 12.08 109 ASP A N 1
ATOM 823 C CA . ASP A 1 111 ? 1.932 10.131 1.201 1.00 13.01 109 ASP A CA 1
ATOM 824 C C . ASP A 1 111 ? 1.339 11.015 2.261 1.00 12.54 109 ASP A C 1
ATOM 825 O O . ASP A 1 111 ? 1.479 10.806 3.459 1.00 12.60 109 ASP A O 1
ATOM 830 N N . GLU A 1 112 ? 0.522 11.976 1.807 1.00 14.11 110 GLU A N 1
ATOM 831 C CA . GLU A 1 112 ? -0.237 12.812 2.741 1.00 15.04 110 GLU A CA 1
ATOM 832 C C . GLU A 1 112 ? -1.009 11.937 3.719 1.00 14.41 110 GLU A C 1
ATOM 833 O O . GLU A 1 112 ? -1.521 10.857 3.350 1.00 14.38 110 GLU A O 1
ATOM 839 N N . PRO A 1 113 ? -1.093 12.352 4.987 1.00 15.20 111 PRO A N 1
ATOM 840 C CA . PRO A 1 113 ? -0.583 13.589 5.585 1.00 16.69 111 PRO A CA 1
ATOM 841 C C . PRO A 1 113 ? 0.802 13.431 6.204 1.00 16.21 111 PRO A C 1
ATOM 842 O O . PRO A 1 113 ? 1.225 14.270 6.978 1.00 17.93 111 PRO A O 1
ATOM 846 N N . VAL A 1 114 ? 1.525 12.347 5.918 1.00 14.85 112 VAL A N 1
ATOM 847 C CA . VAL A 1 114 ? 2.831 12.132 6.499 1.00 14.77 112 VAL A CA 1
ATOM 848 C C . VAL A 1 114 ? 3.839 13.141 5.954 1.00 15.40 112 VAL A C 1
ATOM 849 O O . VAL A 1 114 ? 3.854 13.425 4.767 1.00 17.01 112 VAL A O 1
ATOM 853 N N . ALA A 1 115 ? 4.708 13.665 6.815 1.00 17.38 113 ALA A N 1
ATOM 854 C CA . ALA A 1 115 ? 5.687 14.635 6.387 1.00 17.77 113 ALA A CA 1
ATOM 855 C C . ALA A 1 115 ? 6.985 14.005 5.952 1.00 16.83 113 ALA A C 1
ATOM 856 O O . ALA A 1 115 ? 7.348 12.918 6.412 1.00 15.74 113 ALA A O 1
ATOM 858 N N . PRO A 1 116 ? 7.706 14.669 5.046 1.00 15.86 114 PRO A N 1
ATOM 859 C CA . PRO A 1 116 ? 8.957 14.138 4.586 1.00 16.19 114 PRO A CA 1
ATOM 860 C C . PRO A 1 116 ? 9.906 13.749 5.741 1.00 15.90 114 PRO A C 1
ATOM 861 O O . PRO A 1 116 ? 10.574 12.711 5.717 1.00 16.70 114 PRO A O 1
ATOM 865 N N . GLY A 1 117 ? 9.961 14.561 6.783 1.00 15.48 115 GLY A N 1
ATOM 866 C CA . GLY A 1 117 ? 10.849 14.337 7.912 1.00 16.20 115 GLY A CA 1
ATOM 867 C C . GLY A 1 117 ? 10.448 13.121 8.727 1.00 15.50 115 GLY A C 1
ATOM 868 O O . GLY A 1 117 ? 11.304 12.491 9.356 1.00 15.86 115 GLY A O 1
ATOM 869 N N . GLN A 1 118 ? 9.170 12.746 8.722 1.00 15.84 116 GLN A N 1
ATOM 870 C CA . GLN A 1 118 ? 8.742 11.533 9.359 1.00 15.52 116 GLN A CA 1
ATOM 871 C C . GLN A 1 118 ? 9.218 10.294 8.637 1.00 14.48 116 GLN A C 1
ATOM 872 O O . GLN A 1 118 ? 9.632 9.329 9.252 1.00 14.87 116 GLN A O 1
ATOM 878 N N . CYS A 1 119 ? 9.185 10.307 7.305 1.00 14.47 117 CYS A N 1
ATOM 879 C CA . CYS A 1 119 ? 9.753 9.217 6.535 1.00 14.60 117 CYS A CA 1
ATOM 880 C C . CYS A 1 119 ? 11.238 9.096 6.864 1.00 13.59 117 CYS A C 1
ATOM 881 O O . CYS A 1 119 ? 11.742 8.018 7.128 1.00 13.10 117 CYS A O 1
ATOM 884 N N . ASN A 1 120 ? 11.919 10.236 6.846 1.00 14.33 118 ASN A N 1
ATOM 885 C CA . ASN A 1 120 ? 13.353 10.222 7.081 1.00 15.09 118 ASN A CA 1
ATOM 886 C C . ASN A 1 120 ? 13.665 9.598 8.443 1.00 14.84 118 ASN A C 1
ATOM 887 O O . ASN A 1 120 ? 14.587 8.798 8.575 1.00 15.28 118 ASN A O 1
ATOM 892 N N . MET A 1 121 ? 12.968 10.002 9.472 1.00 14.63 119 MET A N 1
ATOM 893 C CA A MET A 1 121 ? 13.094 9.441 10.836 0.50 15.20 119 MET A CA 1
ATOM 894 C CA B MET A 1 121 ? 13.210 9.457 10.764 0.50 15.51 119 MET A CA 1
ATOM 895 C C . MET A 1 121 ? 13.000 7.950 10.842 1.00 14.45 119 MET A C 1
ATOM 896 O O . MET A 1 121 ? 13.844 7.268 11.431 1.00 14.09 119 MET A O 1
ATOM 905 N N . VAL A 1 122 ? 11.922 7.446 10.252 1.00 12.67 120 VAL A N 1
ATOM 906 C CA . VAL A 1 122 ? 11.670 6.041 10.326 1.00 12.66 120 VAL A CA 1
ATOM 907 C C . VAL A 1 122 ? 12.786 5.240 9.602 1.00 12.30 120 VAL A C 1
ATOM 908 O O . VAL A 1 122 ? 13.343 4.284 10.140 1.00 12.20 120 VAL A O 1
ATOM 912 N N . VAL A 1 123 ? 13.106 5.639 8.383 1.00 12.18 121 VA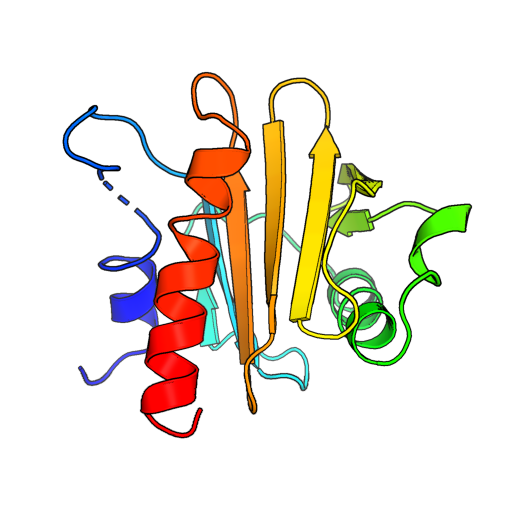L A N 1
ATOM 913 C CA . VAL A 1 123 ? 14.076 4.911 7.600 1.00 12.63 121 VAL A CA 1
ATOM 914 C C . VAL A 1 123 ? 15.491 5.021 8.147 1.00 12.99 121 VAL A C 1
ATOM 915 O O . VAL A 1 123 ? 16.231 4.038 8.214 1.00 13.18 121 VAL A O 1
ATOM 919 N N . GLU A 1 124 ? 15.842 6.225 8.564 1.00 12.00 122 GLU A N 1
ATOM 920 C CA . GLU A 1 124 ? 17.173 6.437 9.059 1.00 13.03 122 GLU A CA 1
ATOM 921 C C . GLU A 1 124 ? 17.404 5.762 10.377 1.00 12.86 122 GLU A C 1
ATOM 922 O O . GLU A 1 124 ? 18.520 5.267 10.636 1.00 14.41 122 GLU A O 1
ATOM 928 N N . ARG A 1 125 ? 16.405 5.725 11.247 1.00 13.22 123 ARG A N 1
ATOM 929 C CA . ARG A 1 125 ? 16.547 5.048 12.522 1.00 13.63 123 ARG A CA 1
ATOM 930 C C . ARG A 1 125 ? 16.771 3.562 12.309 1.00 13.03 123 ARG A C 1
ATOM 931 O O . ARG A 1 125 ? 17.622 2.960 12.956 1.00 13.50 123 ARG A O 1
ATOM 939 N N . LEU A 1 126 ? 16.038 2.904 11.399 1.00 12.08 124 LEU A N 1
ATOM 940 C CA . LEU A 1 126 ? 16.294 1.504 11.152 1.00 12.69 124 LEU A CA 1
ATOM 941 C C . LEU A 1 126 ? 17.701 1.311 10.579 1.00 12.15 124 LEU A C 1
ATOM 942 O O . LEU A 1 126 ? 18.421 0.413 10.976 1.00 11.82 124 LEU A O 1
ATOM 947 N N . GLY A 1 127 ? 18.049 2.106 9.589 1.00 12.19 125 GLY A N 1
ATOM 948 C CA . GLY A 1 127 ? 19.382 1.973 8.997 1.00 12.13 125 GLY A CA 1
ATOM 949 C C . GLY A 1 127 ? 20.502 2.103 9.996 1.00 13.02 125 GLY A C 1
ATOM 950 O O . GLY A 1 127 ? 21.491 1.398 9.987 1.00 12.79 125 GLY A O 1
ATOM 951 N N . ASP A 1 128 ? 20.363 3.074 10.895 1.00 12.62 126 ASP A N 1
ATOM 952 C CA . ASP A 1 128 ? 21.386 3.271 11.920 1.00 14.12 126 ASP A CA 1
ATOM 953 C C . ASP A 1 128 ? 21.457 2.077 12.870 1.00 13.55 126 ASP A C 1
ATOM 954 O O . ASP A 1 128 ? 22.566 1.705 13.332 1.00 13.15 126 ASP A O 1
ATOM 959 N N . TYR A 1 129 ? 20.325 1.504 13.235 1.00 13.37 127 TYR A N 1
ATOM 960 C CA . TYR A 1 129 ? 20.314 0.275 14.000 1.00 13.15 127 TYR A CA 1
ATOM 961 C C . TYR A 1 129 ? 21.053 -0.863 13.276 1.00 12.84 127 TYR A C 1
ATOM 962 O O . TYR A 1 129 ? 21.913 -1.509 13.888 1.00 13.84 127 TYR A O 1
ATOM 971 N N . LEU A 1 130 ? 20.729 -1.044 12.000 1.00 12.10 128 LEU A N 1
ATOM 972 C CA . LEU A 1 130 ? 21.406 -2.063 11.240 1.00 12.94 128 LEU A CA 1
ATOM 973 C C . LEU A 1 130 ? 22.906 -1.822 11.152 1.00 12.02 128 LEU A C 1
ATOM 974 O O . LEU A 1 130 ? 23.662 -2.787 11.306 1.00 13.26 128 LEU A O 1
ATOM 979 N N . LEU A 1 131 ? 23.320 -0.612 10.961 1.00 11.70 129 LEU A N 1
ATOM 980 C CA . LEU A 1 131 ? 24.747 -0.279 10.958 1.00 13.19 129 LEU A CA 1
ATOM 981 C C . LEU A 1 131 ? 25.397 -0.651 12.304 1.00 13.99 129 LEU A C 1
ATOM 982 O O . LEU A 1 131 ? 26.500 -1.238 12.357 1.00 14.70 129 LEU A O 1
ATOM 987 N N . ASP A 1 132 ? 24.713 -0.402 13.421 1.00 14.12 130 ASP A N 1
ATOM 988 C CA . ASP A 1 132 ? 25.238 -0.734 14.746 1.00 15.11 130 ASP A CA 1
ATOM 989 C C . ASP A 1 132 ? 25.283 -2.223 14.895 1.00 15.93 130 ASP A C 1
ATOM 990 O O . ASP A 1 132 ? 26.124 -2.717 15.706 1.00 19.23 130 ASP A O 1
ATOM 995 N N . GLN A 1 133 ? 24.503 -3.004 14.216 1.00 16.15 131 GLN A N 1
ATOM 996 C CA . GLN A 1 133 ? 24.572 -4.425 14.206 1.00 18.17 131 GLN A CA 1
ATOM 997 C C . GLN A 1 133 ? 25.502 -5.008 13.153 1.00 17.59 131 GLN A C 1
ATOM 998 O O . GLN A 1 133 ? 25.501 -6.219 12.959 1.00 21.03 131 GLN A O 1
ATOM 1004 N N . GLY A 1 134 ? 26.288 -4.173 12.473 1.00 15.39 132 GLY A N 1
ATOM 1005 C CA . GLY A 1 134 ? 27.258 -4.638 11.507 1.00 15.23 132 GLY A CA 1
ATOM 1006 C C . GLY A 1 134 ? 26.685 -4.956 10.140 1.00 15.52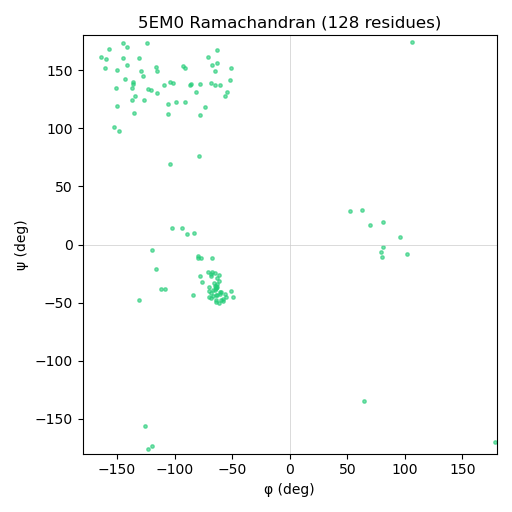 132 GLY A C 1
ATOM 1007 O O . GLY A 1 134 ? 27.316 -5.695 9.345 1.00 18.30 132 GLY A O 1
ATOM 1008 N N . MET A 1 135 ? 25.507 -4.443 9.791 1.00 13.87 133 MET A N 1
ATOM 1009 C CA . MET A 1 135 ? 24.786 -4.740 8.560 1.00 15.13 133 MET A CA 1
ATOM 1010 C C . MET A 1 135 ? 24.764 -3.505 7.661 1.00 13.33 133 MET A C 1
ATOM 1011 O O . MET A 1 135 ? 24.033 -3.660 6.606 1.00 14.56 133 MET A O 1
#

Sequence (133 aa):
SGSWQTYVDDDHLMDIEGTGQHLTSAAIFGTDGTVWAKSASFPEFKPNEIDAIIIKEFNEAGQLAPTGLFLGGAKYMVIQGEAGAVIRGKKGAGGICIKKTGQAMVFGIYDEPVAPGQCNMMVVERLGDYLLDQGM

Organism: Artemisia vulgaris (NCBI:txid4220)

Nearest PDB structures (foldseek):
  5em0-assembly1_A  TM=1.008E+00  e=8.577E-28  Artemisia vulgaris
  5ev0-assembly1_A  TM=9.891E-01  e=7.637E-25  Ambrosia artemisiifolia
  5fef-assembly1_A  TM=9.650E-01  e=1.399E-21  Zea mays
  3nul-assembly1_A  TM=9.650E-01  e=1.080E-20  unclassified
  6iqf-assembly1_A  TM=9.740E-01  e=3.185E-20  Arabidopsis thaliana

Radius of gyration: 13.43 Å; Cα contacts (8 Å, |Δi|>4): 269; chains: 1; bounding box: 30×32×34 Å

B-factor: mean 18.52, std 7.87, range [9.47, 54.07]

GO terms:
  GO:1900750 oligopeptide binding (F, IDA)

InterPro domains:
  IPR005455 Profilin, eukaryotic type [PR00392] (3-12)
  IPR005455 Profilin, eukaryotic type [PR00392] (23-32)
  IPR005455 Profilin, eukaryotic type [PR00392] (42-62)
  IPR005455 Profilin, eukaryotic type [PR00392] (66-80)
  IPR005455 Profilin, eukaryotic type [PR00392] (102-115)
  IPR005455 Profilin, eukaryotic type [PR00392] (115-132)
  IPR005455 Profilin, eukaryotic type [PR01640] (1-14)
  IPR005455 Profilin, eukaryotic type [PR01640] (29-42)
  IPR005455 Profilin, eukaryotic type [PR01640] (54-68)
  IPR005455 Profilin, eukaryotic type [PR01640] (73-82)
  IPR005455 Profilin, eukaryotic type [PR01640] (86-101)
  IPR005455 Profilin, eukaryotic type [PR01640] (106-119)
  IPR005455 Profilin, eukaryotic type [PR01640] (119-132)
  IPR005455 Profilin, eukaryotic type [PTHR11604] (1-133)
  IPR005455 Profilin, eukaryotic type [SM00392] (1-133)
  IPR005455 Profilin, eukaryotic type [cd00148] (2-133)
  IPR027310 Profilin conserved site [PS00414] (1-8)
  IPR036140 Profilin superfamily [SSF55770] (2-133)
  IPR048278 Profilin [PF00235] (1-133)

Secondary structure (DSSP, 8-state):
---HHHHIIIII--GGGSS---SEEEEEETTS-EEEE-TTS----HHHHHHHHHHHHSTTSSTTT-EEETTEEEEEEEEETTTEEEEEETTEEEEEEE-SSEEEEEEE-TTS-HHHHHHHHHHHHHHHHHTT-

Foldseek 3Di:
DPAPQCCCVVQAACQVPPNDHFQWKFKAWLVGHTRYIDPRAAPFDSVLSVQVSVCLVPPDSCQVPARAGNNDGFHWDDADRNAKTWTDDPQKIKIWGDAPTIIIITIHHPPDHPVSNVVRRVVSRVVVNVVVD

CATH classification: 3.30.450.30

Solvent-accessible surface area: 6557 Å² total